Protein AF-A0A4R4TJE4-F1 (afdb_monomer)

Nearest PDB structures (foldseek):
  2p1a-assembly1_A  TM=7.106E-01  e=1.411E-02  Bacillus cereus ATCC 10987
  5cog-assembly1_A  TM=6.281E-01  e=6.629E-03  Saccharomyces cerevisiae
  8f5v-assembly1_B  TM=6.395E-01  e=1.725E-02  Mycobacterium tuberculosis
  8fx9-assembly1_A-2  TM=6.488E-01  e=2.581E-02  Mycobacterium tuberculosis
  5com-assembly2_B  TM=6.532E-01  e=3.491E-02  Clostridioides difficile 630

Solvent-accessible surface area (backbone atoms only — not comparable to full-atom values): 9198 Å² total; per-residue (Å²): 108,38,67,60,46,45,55,46,34,52,54,48,31,56,54,41,60,39,93,79,63,62,76,69,60,89,87,60,72,102,59,33,69,55,40,48,47,45,49,50,28,36,49,30,46,46,49,42,27,49,52,28,49,42,72,74,43,78,58,60,75,70,49,86,75,34,57,47,69,77,43,90,68,28,81,34,74,70,49,56,54,53,35,72,73,56,54,45,55,60,44,26,55,51,24,42,51,29,30,49,55,34,23,54,53,62,68,68,58,51,81,66,53,42,67,37,51,48,87,67,65,92,83,57,80,52,22,45,48,56,54,52,53,53,52,51,48,52,55,51,48,53,57,52,49,55,54,50,55,50,65,72,68,54,81,78,78,78,77,78,81,129

Radius of gyration: 17.89 Å; Cα contacts (8 Å, |Δi|>4): 159; chains: 1; bounding box: 43×41×60 Å

pLDDT: mean 75.02, std 18.38, range [34.16, 96.25]

InterPro domains:
  IPR024775 Hercynine oxygenase, DinB-like domain [PF12867] (24-141)
  IPR034660 DinB/YfiT-like putative metalloenzymes [G3DSA:1.20.120.450] (18-150)
  IPR034660 DinB/YfiT-like putative metalloenzymes [SSF109854] (17-146)

Mean predicted aligned error: 9.9 Å

Secondary structure (DSSP, 8-state):
-HHHHHHHHHHHHHHHT-TT--S--TTS-SS-HHHHHHHHHHHHHHHHHHHHHHTTPPP-PPPTTTGGGSSGGGGSHHHHHHHHTS-HHHHHHHHHHHHHHHHHHHHT--HHHHHPBPSS-TT---BHHHHHHHHHHHHHHHHHHHHHHHHHHS--------

Foldseek 3Di:
DLVLLLVLLVLLLVQLPDPPQDQDDPDDDPGGSLLLLLVLLLLLLLLQQQLCQLVVHDGPPRDPSNVLVPDPCSVDPVNRVVSSVDRSNVSSVSSNVSSNSSSVVVVPDDPVQQQGFGPDPPPGPHGNVVSVVVSSVVSSVSSVVVVVSVVVPPDDPPPPDD

Organism: NCBI:txid402648

Structure (mmCIF, N/CA/C/O backbone):
data_AF-A0A4R4TJE4-F1
#
_entry.id   AF-A0A4R4TJE4-F1
#
loop_
_atom_site.group_PDB
_atom_site.id
_atom_site.type_symbol
_atom_site.label_atom_id
_atom_site.label_alt_id
_atom_site.label_comp_id
_atom_site.label_asym_id
_atom_site.label_entity_id
_atom_site.label_seq_id
_atom_site.pdbx_PDB_ins_code
_atom_site.Cartn_x
_atom_site.Cartn_y
_atom_site.Cartn_z
_atom_site.occupancy
_atom_site.B_iso_or_equiv
_atom_site.auth_seq_id
_atom_site.auth_comp_id
_atom_site.auth_asym_id
_atom_site.auth_atom_i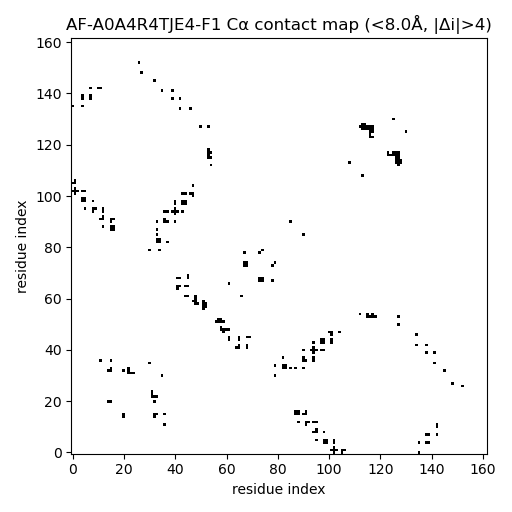d
_atom_site.pdbx_PDB_model_num
ATOM 1 N N . MET A 1 1 ? 5.278 -11.425 -3.776 1.00 83.56 1 MET A N 1
ATOM 2 C CA . MET A 1 1 ? 5.174 -10.046 -3.243 1.00 83.56 1 MET A CA 1
ATOM 3 C C . MET A 1 1 ? 3.745 -9.519 -3.287 1.00 83.56 1 MET A C 1
ATOM 5 O O . MET A 1 1 ? 3.223 -9.200 -2.230 1.00 83.56 1 MET A O 1
ATOM 9 N N . ALA A 1 2 ? 3.087 -9.507 -4.452 1.00 88.88 2 ALA A N 1
ATOM 10 C CA . ALA A 1 2 ? 1.709 -9.019 -4.600 1.00 88.88 2 ALA A CA 1
ATOM 11 C C . ALA A 1 2 ? 0.698 -9.644 -3.610 1.00 88.88 2 ALA A C 1
ATOM 13 O O . ALA A 1 2 ? -0.040 -8.920 -2.951 1.00 88.88 2 ALA A O 1
ATOM 14 N N . ALA A 1 3 ? 0.701 -10.974 -3.444 1.00 89.69 3 ALA A N 1
ATOM 15 C CA . ALA A 1 3 ? -0.196 -11.655 -2.500 1.00 89.69 3 ALA A CA 1
ATOM 16 C C . ALA A 1 3 ? 0.015 -11.206 -1.041 1.00 89.69 3 ALA A C 1
ATOM 18 O O . ALA A 1 3 ? -0.945 -10.841 -0.370 1.00 89.69 3 ALA A O 1
ATOM 19 N N . LEU A 1 4 ? 1.274 -11.137 -0.586 1.00 89.06 4 LEU A N 1
ATOM 20 C CA . LEU A 1 4 ? 1.615 -10.685 0.767 1.00 89.06 4 LEU A CA 1
ATOM 21 C C . LEU A 1 4 ? 1.143 -9.246 1.019 1.00 89.06 4 LEU A C 1
ATOM 23 O O . LEU A 1 4 ? 0.595 -8.954 2.078 1.00 89.06 4 LEU A O 1
ATOM 27 N N . LEU A 1 5 ? 1.310 -8.355 0.038 1.00 90.44 5 LEU A N 1
ATOM 28 C CA . LEU A 1 5 ? 0.842 -6.975 0.145 1.00 90.44 5 LEU A CA 1
ATOM 29 C C . LEU A 1 5 ? -0.682 -6.908 0.331 1.00 90.44 5 LEU A C 1
ATOM 31 O O . L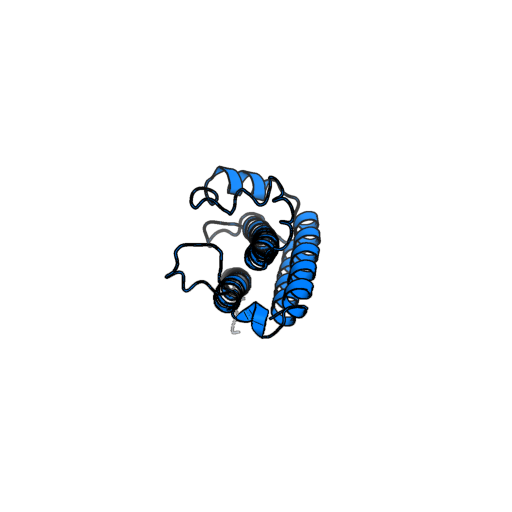EU A 1 5 ? -1.157 -6.208 1.227 1.00 90.44 5 LEU A O 1
ATOM 35 N N . ARG A 1 6 ? -1.445 -7.680 -0.455 1.00 93.75 6 ARG A N 1
ATOM 36 C CA . ARG A 1 6 ? -2.910 -7.757 -0.323 1.00 93.75 6 ARG A CA 1
ATOM 37 C C . ARG A 1 6 ? -3.339 -8.340 1.025 1.00 93.75 6 ARG A C 1
ATOM 39 O O . ARG A 1 6 ? -4.265 -7.826 1.649 1.00 93.75 6 ARG A O 1
ATOM 46 N N . GLU A 1 7 ? -2.642 -9.359 1.523 1.00 92.50 7 GLU A N 1
ATOM 47 C CA . GLU A 1 7 ? -2.891 -9.932 2.853 1.00 92.50 7 GLU A CA 1
ATOM 48 C C . GLU A 1 7 ?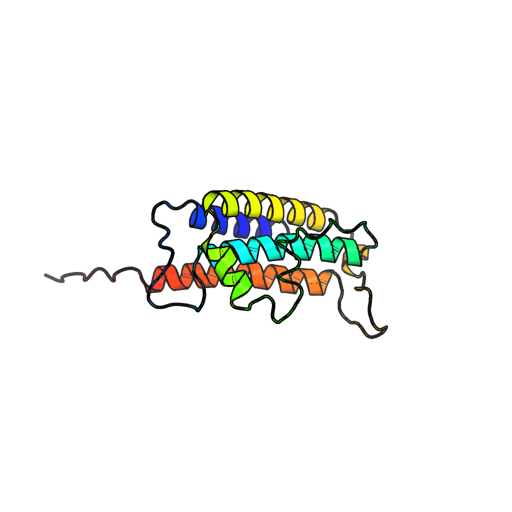 -2.634 -8.925 3.985 1.00 92.50 7 GLU A C 1
ATOM 50 O O . GLU A 1 7 ? -3.431 -8.817 4.927 1.00 92.50 7 GLU A O 1
ATOM 55 N N . CYS A 1 8 ? -1.543 -8.158 3.894 1.00 89.31 8 CYS A N 1
ATOM 56 C CA . CYS A 1 8 ? -1.253 -7.076 4.830 1.00 89.31 8 CYS A CA 1
ATOM 57 C C . CYS A 1 8 ? -2.333 -5.991 4.770 1.00 89.31 8 CYS A C 1
ATOM 59 O O . CYS A 1 8 ? -2.844 -5.584 5.817 1.00 89.31 8 CYS A O 1
ATOM 61 N N . ALA A 1 9 ? -2.730 -5.570 3.567 1.00 91.75 9 ALA A N 1
ATOM 62 C CA . ALA A 1 9 ? -3.773 -4.572 3.368 1.00 91.75 9 ALA A CA 1
ATOM 63 C C . ALA A 1 9 ? -5.109 -5.018 3.972 1.00 91.75 9 ALA A C 1
ATOM 65 O O . ALA A 1 9 ? -5.719 -4.279 4.739 1.00 91.75 9 ALA A O 1
ATOM 66 N N . GLU A 1 10 ? -5.524 -6.260 3.729 1.00 93.69 10 GLU A N 1
ATOM 67 C CA . GLU A 1 10 ? -6.704 -6.859 4.355 1.00 93.69 10 GLU A CA 1
ATOM 68 C C . GLU A 1 10 ? -6.620 -6.828 5.891 1.00 93.69 10 GLU A C 1
ATOM 70 O O . GLU A 1 10 ? -7.592 -6.529 6.589 1.00 93.69 10 GLU A O 1
ATOM 75 N N . GLY A 1 11 ? -5.439 -7.124 6.438 1.00 90.94 11 GLY A N 1
ATOM 76 C CA . GLY A 1 11 ? -5.172 -7.018 7.866 1.00 90.94 11 GLY A CA 1
ATOM 77 C C . GLY A 1 11 ? -5.423 -5.619 8.426 1.00 90.94 11 GLY A C 1
ATOM 78 O O . GLY A 1 11 ? -6.069 -5.504 9.468 1.00 90.94 11 GLY A O 1
ATOM 79 N N . TRP A 1 12 ? -4.960 -4.588 7.720 1.00 90.50 12 TRP A N 1
ATOM 80 C CA . TRP A 1 12 ? -5.189 -3.190 8.075 1.00 90.50 12 TRP A CA 1
ATOM 81 C C . TRP A 1 12 ? -6.647 -2.772 7.927 1.00 90.50 12 TRP A C 1
ATOM 83 O O . TRP A 1 12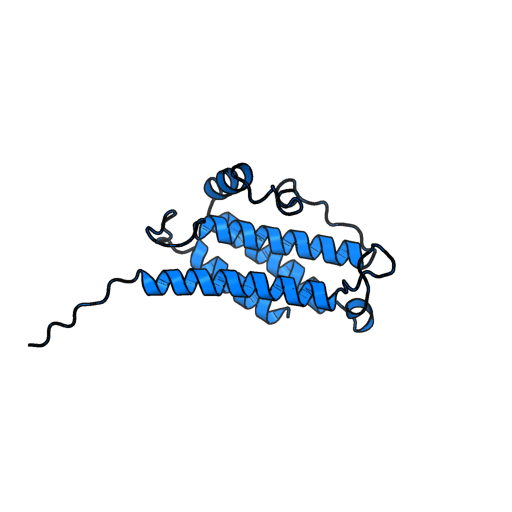 ? -7.180 -2.138 8.833 1.00 90.50 12 TRP A O 1
ATOM 93 N N . ARG A 1 13 ? -7.327 -3.166 6.842 1.00 92.94 13 ARG A N 1
ATOM 94 C CA . ARG A 1 13 ? -8.742 -2.817 6.645 1.00 92.94 13 ARG A CA 1
ATOM 95 C C . ARG A 1 13 ? -9.619 -3.367 7.761 1.00 92.94 13 ARG A C 1
ATOM 97 O O . ARG A 1 13 ? -10.467 -2.647 8.276 1.00 92.94 13 ARG A O 1
ATOM 104 N N . ARG A 1 14 ? -9.393 -4.619 8.172 1.00 91.44 14 ARG A N 1
ATOM 105 C CA . ARG A 1 14 ? -10.120 -5.216 9.303 1.00 91.44 14 ARG A CA 1
ATOM 106 C C . ARG A 1 14 ? -9.890 -4.457 10.604 1.00 91.44 14 ARG A C 1
ATOM 108 O O . ARG A 1 14 ? -10.850 -4.227 11.325 1.00 91.44 14 ARG A O 1
ATOM 115 N N . LEU A 1 15 ? -8.646 -4.061 10.878 1.00 89.06 15 LEU A N 1
ATOM 116 C CA . LEU A 1 15 ? -8.305 -3.291 12.072 1.00 89.06 15 LEU A CA 1
ATOM 117 C C . LEU A 1 15 ? -8.975 -1.909 12.059 1.00 89.06 15 LEU A C 1
ATOM 119 O O . LEU A 1 15 ? -9.603 -1.527 13.035 1.00 89.06 15 LEU A O 1
ATOM 123 N N . LEU A 1 16 ? -8.880 -1.177 10.949 1.00 89.94 16 LEU A N 1
ATOM 124 C CA . LEU A 1 16 ? -9.416 0.183 10.830 1.00 89.94 16 LEU A CA 1
ATOM 125 C C . LEU A 1 16 ? -10.952 0.236 10.799 1.00 89.94 16 LEU A C 1
ATOM 127 O O . LEU A 1 16 ? -11.544 1.226 11.218 1.00 89.94 16 LEU A O 1
ATOM 131 N N . CYS A 1 17 ? -11.606 -0.823 10.320 1.00 91.38 17 CYS A N 1
ATOM 132 C CA . CYS A 1 17 ? -13.064 -0.934 10.327 1.00 91.38 17 CYS A CA 1
ATOM 133 C C . CYS A 1 17 ? -13.638 -1.450 11.659 1.00 91.38 17 CYS A C 1
ATOM 135 O O . CYS A 1 17 ? -14.866 -1.506 11.795 1.00 91.38 17 CYS A O 1
ATOM 137 N N . ASP A 1 18 ? -12.793 -1.836 12.621 1.00 87.75 18 ASP A N 1
ATOM 138 C CA . ASP A 1 18 ? -13.243 -2.274 13.940 1.00 87.75 18 ASP A CA 1
ATOM 139 C C . ASP A 1 18 ? -13.912 -1.110 14.689 1.00 87.75 18 ASP A C 1
ATOM 141 O O . ASP A 1 18 ? -13.344 -0.032 14.859 1.00 87.75 18 ASP A O 1
ATOM 145 N N . ARG A 1 19 ? -15.143 -1.332 15.167 1.00 73.69 19 ARG A N 1
ATOM 146 C CA . ARG A 1 19 ? -15.891 -0.345 15.961 1.00 73.69 19 ARG A CA 1
ATOM 147 C C . ARG A 1 19 ? -15.244 -0.072 17.321 1.00 73.69 19 ARG A C 1
ATOM 149 O O . ARG A 1 19 ? -15.564 0.942 17.930 1.00 73.69 19 ARG A O 1
ATOM 156 N N . GLY A 1 20 ? -14.380 -0.971 17.794 1.00 73.69 20 GLY A N 1
ATOM 157 C CA . GLY A 1 20 ? -13.614 -0.832 19.031 1.00 73.69 20 GLY A CA 1
ATOM 158 C C . GLY A 1 20 ? -12.244 -0.172 18.861 1.00 73.69 20 GLY A C 1
ATOM 159 O O . GLY A 1 20 ? -11.463 -0.188 19.812 1.00 73.69 20 GLY A O 1
ATOM 160 N N . LEU A 1 21 ? -11.919 0.369 17.680 1.00 74.50 21 LEU A N 1
ATOM 161 C CA . LEU A 1 21 ? -10.646 1.046 17.441 1.00 74.50 21 LEU A CA 1
ATOM 162 C C . LEU A 1 21 ? -10.535 2.311 18.3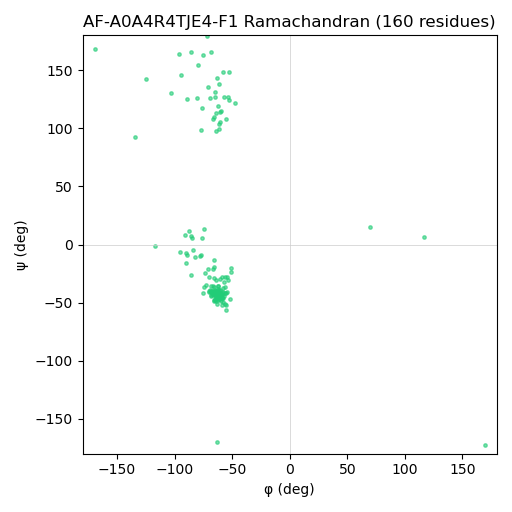10 1.00 74.50 21 LEU A C 1
ATOM 164 O O . LEU A 1 21 ? -11.049 3.370 17.961 1.00 74.50 21 LEU A O 1
ATOM 168 N N . ASP A 1 22 ? -9.845 2.204 19.444 1.00 65.38 22 ASP A N 1
ATOM 169 C CA . ASP A 1 22 ? -9.513 3.359 20.276 1.00 65.38 22 ASP A CA 1
ATOM 170 C C . ASP A 1 22 ? -8.289 4.092 19.698 1.00 65.38 22 ASP A C 1
ATOM 172 O O . ASP A 1 22 ? -7.226 3.501 19.471 1.00 65.38 22 ASP A O 1
ATOM 176 N N . GLY A 1 23 ? -8.443 5.398 19.459 1.00 58.31 23 GLY A N 1
ATOM 177 C CA . GLY A 1 23 ? -7.413 6.275 18.903 1.00 58.31 23 GLY A CA 1
ATOM 178 C C . GLY A 1 23 ? -6.199 6.468 19.816 1.00 58.31 23 GLY A C 1
ATOM 179 O O . GLY A 1 23 ? -5.162 6.938 19.351 1.00 58.31 23 GLY A O 1
ATOM 180 N N . ARG A 1 24 ? -6.271 6.087 21.099 1.00 55.44 24 ARG A N 1
ATOM 181 C CA . ARG A 1 24 ? -5.107 6.056 21.998 1.00 55.44 24 A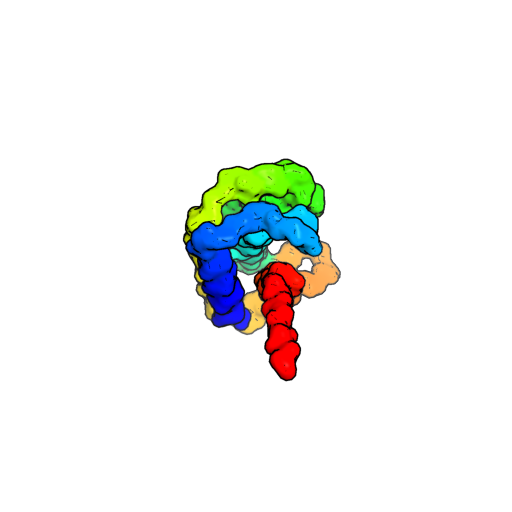RG A CA 1
ATOM 182 C C . ARG A 1 24 ? -5.064 4.765 22.796 1.00 55.44 24 ARG A C 1
ATOM 184 O O . ARG A 1 24 ? -5.552 4.685 23.918 1.00 55.44 24 ARG A O 1
ATOM 191 N N . ARG A 1 25 ? -4.351 3.772 22.271 1.00 53.41 25 ARG A N 1
ATOM 192 C CA . ARG A 1 25 ? -3.881 2.667 23.108 1.00 53.41 25 ARG A CA 1
ATOM 193 C C . ARG A 1 25 ? -2.859 3.185 24.110 1.00 53.41 25 ARG A C 1
ATOM 195 O O . ARG A 1 25 ? -1.736 3.531 23.761 1.00 53.41 25 ARG A O 1
ATOM 202 N N . VAL A 1 26 ? -3.269 3.251 25.372 1.00 42.47 26 VAL A N 1
ATOM 203 C CA . VAL A 1 26 ? -2.383 3.575 26.489 1.00 42.47 26 VAL A CA 1
ATOM 204 C C . VAL A 1 26 ? -1.339 2.461 26.609 1.00 42.47 26 VAL A C 1
ATOM 206 O O . VAL A 1 26 ? -1.677 1.324 26.931 1.00 42.47 26 VAL A O 1
ATOM 209 N N . GLY A 1 27 ? -0.071 2.795 26.344 1.00 46.62 27 GLY A N 1
ATOM 210 C CA . GLY A 1 27 ? 1.082 1.949 26.673 1.00 46.62 27 GLY A CA 1
ATOM 211 C C . GLY A 1 27 ? 1.934 1.404 25.517 1.00 46.62 27 GLY A C 1
ATOM 212 O O . GLY A 1 27 ? 2.812 0.592 25.797 1.00 46.62 27 GLY A O 1
ATOM 213 N N . THR A 1 28 ? 1.734 1.779 24.244 1.00 45.78 28 THR A N 1
ATOM 214 C CA . THR A 1 28 ? 2.660 1.436 23.121 1.00 45.78 28 THR A CA 1
ATOM 215 C C . THR A 1 28 ? 2.311 2.216 21.833 1.00 45.78 28 THR A C 1
ATOM 217 O O . THR A 1 28 ? 1.152 2.606 21.710 1.00 45.78 28 THR A O 1
ATOM 220 N N . PRO A 1 29 ? 3.174 2.220 20.786 1.00 52.75 29 PRO A N 1
ATOM 221 C CA . PRO A 1 29 ? 4.314 3.115 20.467 1.00 52.75 29 PRO A CA 1
ATOM 222 C C . PRO A 1 29 ? 3.892 4.591 20.218 1.00 52.75 29 PRO A C 1
ATOM 224 O O . PRO A 1 29 ? 2.759 4.956 20.498 1.00 52.75 29 PRO A O 1
ATOM 227 N N . LEU A 1 30 ? 4.785 5.468 19.718 1.00 70.50 30 LEU A N 1
ATOM 228 C CA . LEU A 1 30 ? 4.510 6.906 19.491 1.00 70.50 30 LEU A CA 1
ATOM 229 C C . LEU A 1 30 ? 3.220 7.208 18.682 1.00 70.50 30 LEU A C 1
ATOM 231 O O . LEU A 1 30 ? 2.711 8.324 18.797 1.00 70.50 30 LEU A O 1
ATOM 235 N N . TRP A 1 31 ? 2.710 6.272 17.863 1.00 78.19 31 TRP A N 1
ATOM 236 C CA . TRP A 1 31 ? 1.586 6.472 16.930 1.00 78.19 31 TRP A CA 1
ATOM 237 C C . TRP A 1 31 ? 0.443 5.462 17.149 1.00 78.19 31 TRP A C 1
ATOM 239 O O . TRP A 1 31 ? 0.666 4.274 17.382 1.00 78.19 31 TRP A O 1
ATOM 249 N N . SER A 1 32 ? -0.796 5.925 16.997 1.00 81.75 32 SER A N 1
ATOM 250 C CA . SER A 1 32 ? -2.033 5.139 17.045 1.00 81.75 32 SER A CA 1
ATOM 251 C C . SER A 1 32 ? -2.189 4.174 15.855 1.00 81.75 32 SER A C 1
ATOM 253 O O . SER A 1 32 ? -1.502 4.314 14.836 1.00 81.75 32 SER A O 1
ATOM 255 N N . PRO A 1 33 ? -3.123 3.202 15.932 1.00 85.81 33 PRO A N 1
ATOM 256 C CA . PRO A 1 33 ? -3.479 2.356 14.791 1.00 85.81 33 PRO A CA 1
ATOM 257 C C . PRO A 1 33 ? -3.938 3.134 13.550 1.00 85.81 33 PRO A C 1
ATOM 259 O O . PRO A 1 33 ? -3.603 2.739 12.436 1.00 85.81 33 PRO A O 1
ATOM 262 N N . LEU A 1 34 ? -4.672 4.239 13.732 1.00 87.00 34 LEU A N 1
ATOM 263 C CA . LEU A 1 34 ? -5.093 5.111 12.632 1.00 87.00 34 LEU A CA 1
ATOM 264 C C . LEU A 1 34 ? -3.881 5.772 11.971 1.00 87.00 34 LEU A C 1
ATOM 266 O O . LEU A 1 34 ? -3.737 5.705 10.755 1.00 87.00 34 LEU A O 1
ATOM 270 N N . GLU A 1 35 ? -2.979 6.341 12.773 1.00 86.38 35 GLU A N 1
ATOM 271 C CA . GLU A 1 35 ? -1.751 6.968 12.272 1.00 86.38 35 GLU A CA 1
ATOM 272 C C . GLU A 1 35 ? -0.877 5.976 11.493 1.00 86.38 35 GLU A C 1
ATOM 274 O O . GLU A 1 35 ? -0.380 6.311 10.419 1.00 86.38 35 GLU A O 1
ATOM 279 N N . HIS A 1 36 ? -0.756 4.731 11.963 1.00 86.38 36 HIS A N 1
ATOM 280 C CA . HIS A 1 36 ? -0.070 3.691 11.195 1.00 86.38 36 HIS A CA 1
ATOM 281 C C . HIS A 1 36 ? -0.815 3.308 9.912 1.00 86.38 36 HIS A C 1
ATOM 283 O O . HIS A 1 36 ? -0.178 3.105 8.881 1.00 86.38 36 HIS A O 1
ATOM 289 N N . GLY A 1 37 ? -2.146 3.214 9.946 1.00 89.06 37 GLY A N 1
ATOM 290 C CA . GLY A 1 37 ? -2.952 2.940 8.757 1.00 89.06 37 GLY A CA 1
ATOM 291 C C . GLY A 1 37 ? -2.745 3.997 7.670 1.00 89.06 37 GLY A C 1
ATOM 292 O O . GLY A 1 37 ? -2.492 3.658 6.514 1.00 89.06 37 GLY A O 1
ATOM 293 N N . CYS A 1 38 ? -2.764 5.276 8.049 1.00 89.81 38 CYS A N 1
ATOM 294 C CA . CYS A 1 38 ? -2.461 6.381 7.142 1.00 89.81 38 CYS A CA 1
ATOM 295 C C . CYS A 1 38 ? -1.041 6.276 6.575 1.00 89.81 38 CYS A C 1
ATOM 297 O O . CYS A 1 38 ? -0.852 6.406 5.367 1.00 89.81 38 CYS A O 1
ATOM 299 N N . HIS A 1 39 ? -0.057 5.975 7.424 1.00 87.12 39 HIS A N 1
ATOM 300 C CA . HIS A 1 39 ? 1.326 5.813 6.989 1.00 87.12 39 HIS A CA 1
ATOM 301 C C . HIS A 1 39 ? 1.493 4.663 5.983 1.00 87.12 39 HIS A C 1
ATOM 303 O O . HIS A 1 39 ? 2.124 4.839 4.945 1.00 87.12 39 HIS A O 1
ATOM 309 N N . VAL A 1 40 ? 0.878 3.502 6.231 1.00 88.69 40 VAL A N 1
ATOM 310 C CA . VAL A 1 40 ? 0.943 2.351 5.315 1.00 88.69 40 VAL A CA 1
ATOM 311 C C . VAL A 1 40 ? 0.258 2.649 3.979 1.00 88.69 40 VAL A C 1
ATOM 313 O O . VAL A 1 40 ? 0.787 2.271 2.931 1.00 88.69 40 VAL A O 1
ATOM 316 N N . ARG A 1 41 ? -0.885 3.352 3.986 1.00 92.06 41 ARG A N 1
ATOM 317 C CA . ARG A 1 41 ? -1.521 3.848 2.753 1.00 92.06 41 ARG A CA 1
ATOM 318 C C . ARG A 1 41 ? -0.544 4.717 1.961 1.00 92.06 41 ARG A C 1
ATOM 320 O O . ARG A 1 41 ? -0.355 4.483 0.768 1.00 92.06 41 ARG A O 1
ATOM 327 N N . ASP A 1 42 ? 0.072 5.696 2.616 1.00 88.25 42 ASP A N 1
ATOM 328 C CA . ASP A 1 42 ? 0.955 6.659 1.955 1.00 88.25 42 ASP A CA 1
ATOM 329 C C . ASP A 1 42 ? 2.232 5.979 1.428 1.00 88.25 42 ASP A C 1
ATOM 331 O O . ASP A 1 42 ? 2.663 6.278 0.316 1.00 88.25 42 ASP A O 1
ATOM 335 N N . MET A 1 43 ? 2.765 4.982 2.145 1.00 87.00 43 MET A N 1
ATOM 336 C CA . MET A 1 43 ? 3.865 4.125 1.679 1.00 87.00 43 MET A CA 1
ATOM 337 C C . MET A 1 43 ? 3.508 3.353 0.403 1.00 87.00 43 MET A C 1
ATOM 339 O O . MET A 1 43 ? 4.320 3.296 -0.518 1.00 87.00 43 MET A O 1
ATOM 343 N N . CYS A 1 44 ? 2.291 2.801 0.300 1.00 89.88 44 CYS A N 1
ATOM 344 C CA . CYS A 1 44 ? 1.848 2.121 -0.924 1.00 89.88 44 CYS A CA 1
ATOM 345 C C . CYS A 1 44 ? 1.819 3.082 -2.125 1.00 89.88 44 CYS A C 1
ATOM 347 O O . CYS A 1 44 ? 2.281 2.732 -3.211 1.00 89.88 44 CYS A O 1
ATOM 349 N N . LEU A 1 45 ? 1.303 4.300 -1.922 1.00 89.38 45 LEU A N 1
ATOM 350 C CA . LEU A 1 45 ? 1.220 5.329 -2.964 1.00 89.38 45 LEU A CA 1
ATOM 351 C C . LEU A 1 45 ? 2.607 5.802 -3.415 1.00 89.38 45 LEU A C 1
ATOM 353 O O . LEU A 1 45 ? 2.888 5.858 -4.614 1.00 89.38 45 LEU A O 1
ATOM 357 N N . LEU A 1 46 ? 3.481 6.111 -2.455 1.00 84.56 46 LEU A N 1
ATOM 358 C CA . LEU A 1 46 ? 4.848 6.557 -2.714 1.00 84.56 46 LEU A CA 1
ATOM 359 C C . LEU A 1 46 ? 5.667 5.498 -3.436 1.00 84.56 46 LEU A C 1
ATOM 361 O O . LEU A 1 46 ? 6.395 5.815 -4.372 1.00 84.56 46 LEU A O 1
ATOM 365 N N . PHE A 1 47 ? 5.524 4.240 -3.033 1.00 85.81 47 PHE A N 1
ATOM 366 C CA . PHE A 1 47 ? 6.245 3.147 -3.657 1.00 85.81 47 PHE A CA 1
ATOM 367 C C . PHE A 1 47 ? 5.785 2.885 -5.089 1.00 85.81 47 PHE A C 1
ATOM 369 O O . PHE A 1 47 ? 6.626 2.698 -5.962 1.00 85.81 47 PHE A O 1
ATOM 376 N N . HIS A 1 48 ? 4.476 2.940 -5.353 1.00 88.94 48 HIS A N 1
ATOM 377 C CA . HIS A 1 48 ? 3.953 2.830 -6.715 1.00 88.94 48 HIS A CA 1
ATOM 378 C C . HIS A 1 48 ? 4.528 3.943 -7.605 1.00 88.94 48 HIS A C 1
ATOM 380 O O . HIS A 1 48 ? 5.143 3.659 -8.630 1.00 88.94 48 HIS A O 1
ATOM 386 N N . SER A 1 49 ? 4.428 5.202 -7.162 1.00 84.81 49 SER A N 1
ATOM 387 C CA . SER A 1 49 ? 4.976 6.348 -7.902 1.00 84.81 49 SER A CA 1
ATOM 388 C C . SER A 1 49 ? 6.501 6.257 -8.081 1.00 84.81 49 SER A C 1
ATOM 390 O O . SER A 1 49 ? 7.026 6.564 -9.152 1.00 84.81 49 SER A O 1
ATOM 392 N N . GLY A 1 50 ? 7.224 5.792 -7.058 1.00 83.25 50 GLY A N 1
ATOM 393 C CA . GLY A 1 50 ? 8.670 5.579 -7.106 1.00 83.25 50 GLY A CA 1
ATOM 394 C C . GLY A 1 50 ? 9.076 4.496 -8.103 1.00 83.25 50 GLY A C 1
ATOM 395 O O . GLY A 1 50 ? 10.019 4.690 -8.862 1.00 83.25 50 GLY A O 1
ATOM 396 N N . LEU A 1 51 ? 8.335 3.392 -8.154 1.00 87.69 51 LEU A N 1
ATOM 397 C CA . LEU A 1 51 ? 8.576 2.295 -9.084 1.00 87.69 51 LEU A CA 1
ATOM 398 C C . LEU A 1 51 ? 8.328 2.716 -10.537 1.00 87.69 51 LEU A C 1
ATOM 400 O O . LEU A 1 51 ? 9.146 2.412 -11.403 1.00 87.69 51 LEU A O 1
ATOM 404 N N . ASP A 1 52 ? 7.271 3.486 -10.800 1.00 87.00 52 ASP A N 1
ATOM 405 C CA . ASP A 1 52 ? 7.052 4.055 -12.133 1.00 87.00 52 ASP A CA 1
ATOM 406 C C . ASP A 1 52 ? 8.156 5.036 -12.520 1.00 87.00 5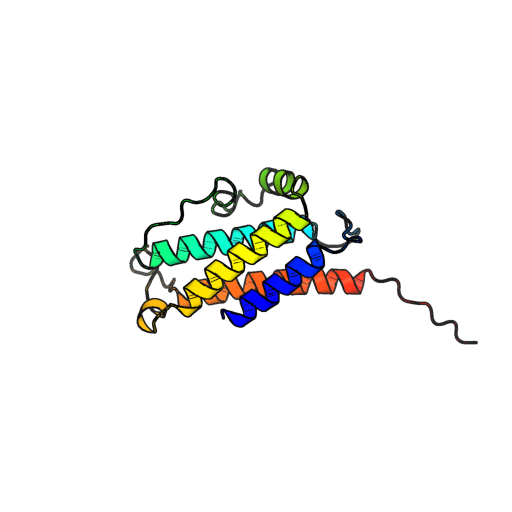2 ASP A C 1
ATOM 408 O O . ASP A 1 52 ? 8.663 4.970 -13.638 1.00 87.00 52 ASP A O 1
ATOM 412 N N . ALA A 1 53 ? 8.601 5.883 -11.588 1.00 82.69 53 ALA A N 1
ATOM 413 C CA . ALA A 1 53 ? 9.721 6.787 -11.831 1.00 82.69 53 ALA A CA 1
ATOM 414 C C . ALA A 1 53 ? 11.030 6.034 -12.128 1.00 82.69 53 ALA A C 1
ATOM 416 O O . ALA A 1 53 ? 11.798 6.465 -12.987 1.00 82.69 53 ALA A O 1
ATOM 417 N N . MET A 1 54 ? 11.286 4.914 -11.442 1.00 82.12 54 MET A N 1
ATOM 418 C CA . MET A 1 54 ? 12.461 4.078 -11.698 1.00 82.12 54 MET A CA 1
ATOM 419 C C . MET A 1 54 ? 12.418 3.456 -13.091 1.00 82.12 54 MET A C 1
ATOM 421 O O . MET A 1 54 ? 13.444 3.421 -13.748 1.00 82.12 54 MET A O 1
ATOM 425 N N . LEU A 1 55 ? 11.249 3.020 -13.563 1.00 87.19 55 LEU A N 1
ATOM 426 C CA . LEU A 1 55 ? 11.089 2.342 -14.855 1.00 87.19 55 LEU A CA 1
ATOM 427 C C . LEU A 1 55 ? 10.865 3.304 -16.038 1.00 87.19 55 LEU A C 1
ATOM 429 O O . LEU A 1 55 ? 10.487 2.870 -17.124 1.00 87.19 55 LEU A O 1
ATOM 433 N N . GLY A 1 56 ? 11.069 4.611 -15.842 1.00 77.00 56 GLY A N 1
ATOM 434 C CA . GLY A 1 56 ? 10.851 5.627 -16.880 1.00 77.00 56 GLY A CA 1
ATOM 435 C C . GLY A 1 56 ? 9.377 5.848 -17.246 1.00 77.00 56 GLY A C 1
ATOM 436 O O . GLY A 1 56 ? 9.081 6.453 -18.276 1.00 77.00 56 GLY A O 1
ATOM 437 N N . GLY A 1 57 ? 8.451 5.359 -16.420 1.00 67.75 57 GLY A N 1
ATOM 438 C CA . GLY A 1 57 ? 7.020 5.598 -16.543 1.00 67.75 57 GLY A CA 1
ATOM 439 C C . GLY A 1 57 ? 6.626 7.005 -16.096 1.00 67.75 57 GLY A C 1
ATOM 440 O O . GLY A 1 57 ? 7.363 7.705 -15.397 1.00 67.75 57 GLY A O 1
ATOM 441 N N . ASN A 1 58 ? 5.427 7.433 -16.495 1.00 57.19 58 ASN A N 1
ATOM 442 C CA . ASN A 1 58 ? 4.896 8.709 -16.037 1.00 57.19 58 ASN A CA 1
ATOM 443 C C . ASN A 1 58 ? 4.575 8.607 -14.542 1.00 57.19 58 ASN A C 1
ATOM 445 O O . ASN A 1 58 ? 3.832 7.716 -14.132 1.00 57.19 58 ASN A O 1
ATOM 449 N N . ARG A 1 59 ? 5.111 9.520 -13.727 1.00 57.12 59 ARG A N 1
ATOM 450 C CA . ARG A 1 59 ? 4.787 9.566 -12.298 1.00 57.12 59 ARG A CA 1
ATOM 451 C C . ARG A 1 59 ? 3.279 9.706 -12.132 1.00 57.12 59 ARG A C 1
ATOM 453 O O . ARG A 1 59 ? 2.689 10.659 -12.644 1.00 57.12 59 ARG A O 1
ATOM 460 N N . ILE A 1 60 ? 2.668 8.826 -11.341 1.00 55.50 60 ILE A N 1
ATOM 461 C CA . ILE A 1 60 ? 1.403 9.177 -10.698 1.00 55.50 60 ILE A CA 1
ATOM 462 C C . ILE A 1 60 ? 1.731 10.398 -9.845 1.00 55.50 60 ILE A C 1
ATOM 464 O O . ILE A 1 60 ? 2.588 10.301 -8.956 1.00 55.50 60 ILE A O 1
ATOM 468 N N . ALA A 1 61 ? 1.133 11.546 -10.186 1.00 48.66 61 ALA A N 1
ATOM 469 C CA . ALA A 1 61 ? 1.349 12.789 -9.462 1.00 48.66 61 ALA A CA 1
ATOM 470 C C . ALA A 1 61 ? 1.201 12.485 -7.966 1.00 48.66 61 ALA A C 1
ATOM 472 O O . ALA A 1 61 ? 0.160 11.938 -7.575 1.00 48.66 61 ALA A O 1
ATOM 473 N N . PRO A 1 62 ? 2.231 12.757 -7.142 1.00 47.69 62 PRO A N 1
ATOM 474 C CA . PRO A 1 62 ? 2.083 12.631 -5.711 1.00 47.69 62 PRO A CA 1
ATOM 475 C C . PRO A 1 62 ? 0.851 13.440 -5.326 1.00 47.69 62 PRO A C 1
ATOM 477 O O . PRO A 1 62 ? 0.734 14.619 -5.649 1.00 47.69 62 PRO A O 1
ATOM 480 N N . SER A 1 63 ? -0.111 12.807 -4.668 1.00 50.50 63 SER A N 1
ATOM 481 C CA . SER A 1 63 ? -1.104 13.600 -3.959 1.00 50.50 63 SER A CA 1
ATOM 482 C C . SER A 1 63 ? -0.355 14.474 -2.943 1.00 50.50 63 SER A C 1
ATOM 484 O O . SER A 1 63 ? 0.643 14.021 -2.374 1.00 50.50 63 SER A O 1
ATOM 486 N N . GLU A 1 64 ? -0.853 15.674 -2.633 1.00 49.44 64 GLU A N 1
ATOM 487 C CA . GLU A 1 64 ? -0.304 16.517 -1.547 1.00 49.44 64 GLU A CA 1
ATOM 488 C C . GLU A 1 64 ? -0.171 15.732 -0.218 1.00 49.44 64 GLU A C 1
ATOM 490 O O . GLU A 1 64 ? 0.584 16.089 0.682 1.00 49.44 64 GLU A O 1
ATOM 495 N N . ARG A 1 65 ? -0.913 14.619 -0.100 1.00 50.91 65 ARG A N 1
ATOM 496 C CA . ARG A 1 65 ? -0.882 13.646 0.994 1.00 50.91 65 ARG A CA 1
ATOM 497 C C . ARG A 1 65 ? 0.390 12.798 1.036 1.00 50.91 65 ARG A C 1
ATOM 499 O O . ARG A 1 65 ? 0.879 12.562 2.131 1.00 50.91 65 ARG A O 1
ATOM 506 N N . SER A 1 66 ? 0.892 12.363 -0.116 1.00 51.59 66 SER A N 1
ATOM 507 C CA . SER A 1 66 ? 2.061 11.487 -0.260 1.00 51.59 66 SER A CA 1
ATOM 508 C C . SER A 1 66 ? 3.390 12.245 -0.287 1.00 51.59 66 SER A C 1
ATOM 510 O O . SER A 1 66 ? 4.393 11.687 0.134 1.00 51.59 66 SER A O 1
ATOM 512 N N . GLU A 1 67 ? 3.426 13.518 -0.703 1.00 47.88 67 GLU A N 1
ATOM 513 C CA . GLU A 1 67 ? 4.673 14.315 -0.662 1.00 47.88 67 GLU A CA 1
ATOM 514 C C . GLU A 1 67 ? 5.250 14.433 0.754 1.00 47.88 67 GLU A C 1
ATOM 516 O O . GLU A 1 67 ? 6.462 14.467 0.948 1.00 47.88 67 GLU A O 1
ATOM 521 N N . ALA A 1 68 ? 4.379 14.370 1.760 1.00 44.91 68 ALA A N 1
ATOM 522 C CA . ALA A 1 68 ? 4.74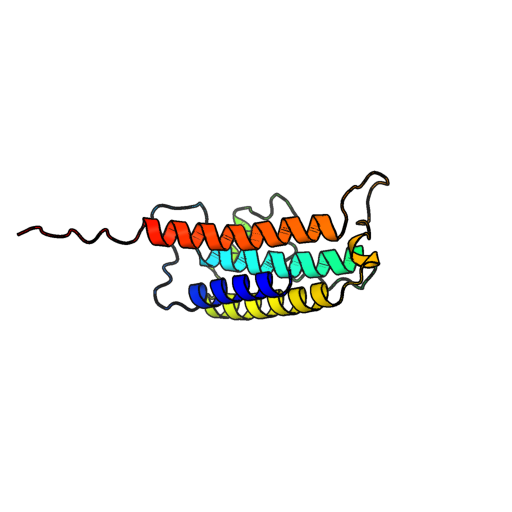6 14.360 3.165 1.00 44.91 68 ALA A CA 1
ATOM 523 C C . ALA A 1 68 ? 5.330 13.017 3.669 1.00 44.91 68 ALA A C 1
ATOM 525 O O . ALA A 1 68 ? 5.412 12.812 4.872 1.00 44.91 68 ALA A O 1
ATOM 526 N N . GLY A 1 69 ? 5.708 12.081 2.796 1.00 40.25 69 GLY A N 1
ATOM 527 C CA . GLY A 1 69 ? 6.522 10.914 3.165 1.00 40.25 69 GLY A CA 1
ATOM 528 C C . GLY A 1 69 ? 7.891 10.872 2.479 1.00 40.25 69 GLY A C 1
ATOM 529 O O . GLY A 1 69 ? 8.654 9.946 2.727 1.00 40.25 69 GLY A O 1
ATOM 530 N N . ALA A 1 70 ? 8.208 11.847 1.615 1.00 42.28 70 ALA A N 1
ATOM 531 C CA . ALA A 1 70 ? 9.474 11.901 0.878 1.00 42.28 70 ALA A CA 1
ATOM 532 C C . ALA A 1 70 ? 10.590 12.674 1.612 1.00 42.28 70 ALA A C 1
ATOM 534 O O . ALA A 1 70 ? 11.760 12.542 1.260 1.00 42.28 70 ALA A O 1
ATOM 535 N N . ASP A 1 71 ? 10.239 13.467 2.625 1.00 44.25 71 ASP A N 1
ATOM 536 C CA . ASP A 1 71 ? 11.176 14.220 3.460 1.00 44.25 71 ASP A CA 1
ATOM 537 C C . ASP A 1 71 ? 11.348 13.503 4.823 1.00 44.25 71 ASP A C 1
ATOM 539 O O . ASP A 1 71 ? 10.348 13.153 5.451 1.00 44.25 71 ASP A O 1
ATOM 543 N N . PRO A 1 72 ? 12.582 13.247 5.304 1.00 41.22 72 PRO A N 1
ATOM 544 C CA . PRO A 1 72 ? 12.832 12.687 6.634 1.00 41.22 72 PRO A CA 1
ATOM 545 C C . PRO A 1 72 ? 12.190 13.478 7.791 1.00 41.22 72 PRO A C 1
ATOM 547 O O . PRO A 1 72 ? 11.842 12.878 8.810 1.00 41.22 72 PRO A O 1
ATOM 550 N N . GLU A 1 73 ? 11.975 14.795 7.647 1.00 40.09 73 GLU A N 1
ATOM 551 C CA . GLU A 1 73 ? 11.200 15.609 8.603 1.00 40.09 73 GLU A CA 1
ATOM 552 C C . GLU A 1 73 ? 9.680 15.444 8.459 1.00 40.09 73 GLU A C 1
ATOM 554 O O . GLU A 1 73 ? 8.906 15.868 9.324 1.00 40.09 73 GLU A O 1
ATOM 559 N N . ALA A 1 74 ? 9.211 14.785 7.404 1.00 47.91 74 ALA A N 1
ATOM 560 C CA . ALA A 1 74 ? 7.796 14.626 7.123 1.00 47.91 74 ALA A CA 1
ATOM 561 C C . ALA A 1 74 ? 7.116 13.556 7.997 1.00 47.91 74 ALA A C 1
ATOM 563 O O . ALA A 1 74 ? 5.900 13.549 8.132 1.00 47.91 74 ALA A O 1
ATOM 564 N N . HIS A 1 75 ? 7.870 12.769 8.767 1.00 52.88 75 HIS A N 1
ATOM 565 C CA . HIS A 1 75 ? 7.329 12.051 9.935 1.00 52.88 75 HIS A CA 1
ATOM 566 C C . HIS A 1 75 ? 7.102 12.955 11.165 1.00 52.88 75 HIS A C 1
ATOM 568 O O . HIS A 1 75 ? 6.763 12.478 12.251 1.00 52.88 75 HIS A O 1
ATOM 574 N N . GLY A 1 76 ? 7.295 14.266 11.011 1.00 56.75 76 GLY A N 1
ATOM 575 C CA . GLY A 1 76 ? 7.167 15.264 12.058 1.00 56.75 76 GLY A CA 1
ATOM 576 C C . GLY A 1 76 ? 5.724 15.549 12.506 1.00 56.75 76 GLY A C 1
ATOM 577 O O . GLY A 1 76 ? 4.743 15.013 11.978 1.00 56.75 76 GLY A O 1
ATOM 578 N N . PRO A 1 77 ? 5.550 16.456 13.485 1.00 59.81 77 PRO A N 1
ATOM 579 C CA . PRO A 1 77 ? 4.272 16.696 14.163 1.00 59.81 77 PRO A CA 1
ATOM 580 C C . PRO A 1 77 ? 3.103 17.061 13.236 1.00 59.81 77 PRO A C 1
ATOM 582 O O . PRO A 1 77 ? 1.946 16.797 13.568 1.00 59.81 77 PRO A O 1
ATOM 585 N N . ARG A 1 78 ? 3.390 17.673 12.078 1.00 64.75 78 ARG A N 1
ATOM 586 C CA . ARG A 1 78 ? 2.383 18.132 11.110 1.00 64.75 78 ARG A CA 1
ATOM 587 C C . ARG A 1 78 ? 1.654 16.972 10.429 1.00 64.75 78 ARG A C 1
ATOM 589 O O . ARG A 1 78 ? 0.430 17.019 10.323 1.00 64.75 78 ARG A O 1
ATOM 596 N N . VAL A 1 79 ? 2.377 15.936 10.007 1.00 69.06 79 VAL A N 1
ATOM 597 C CA . VAL A 1 79 ? 1.781 14.749 9.373 1.00 69.06 79 VAL A CA 1
ATOM 598 C C . VAL A 1 79 ? 0.994 13.936 10.385 1.00 69.06 79 VAL A C 1
ATOM 600 O O . VAL A 1 79 ? -0.141 13.557 10.113 1.00 69.06 79 VAL A O 1
ATOM 603 N N . LEU A 1 80 ? 1.520 13.793 11.602 1.00 70.81 80 LEU A N 1
ATOM 604 C CA . LEU A 1 80 ? 0.805 13.116 12.684 1.00 70.81 80 LEU A CA 1
ATOM 605 C C . LEU A 1 80 ? -0.488 13.825 13.068 1.00 70.81 80 LEU A C 1
ATOM 607 O O . LEU A 1 80 ? -1.504 13.173 13.293 1.00 70.81 80 LEU A O 1
ATOM 611 N N . ARG A 1 81 ? -0.487 15.164 13.109 1.00 71.81 81 ARG A N 1
ATOM 612 C CA . ARG A 1 81 ? -1.722 15.919 13.348 1.00 71.81 81 ARG A CA 1
ATOM 613 C C . ARG A 1 81 ? -2.761 15.629 12.268 1.00 71.81 81 ARG A C 1
ATOM 615 O O . ARG A 1 81 ? -3.900 15.342 12.605 1.00 71.81 81 ARG A O 1
ATOM 622 N N . ARG A 1 82 ? -2.346 15.613 11.001 1.00 79.31 82 ARG A N 1
ATOM 623 C CA . ARG A 1 82 ? -3.235 15.310 9.879 1.00 79.31 82 ARG A CA 1
ATOM 624 C C . ARG A 1 82 ? -3.773 13.881 9.919 1.00 79.31 82 ARG A C 1
ATOM 626 O O . ARG A 1 82 ? -4.956 13.689 9.688 1.00 79.31 82 ARG A O 1
ATOM 633 N N . TYR A 1 83 ? -2.943 12.894 10.248 1.00 86.50 83 TYR A N 1
ATOM 634 C CA . TYR A 1 83 ? -3.386 11.503 10.357 1.00 86.50 83 TYR A CA 1
ATOM 635 C C . TYR A 1 83 ? -4.446 11.296 11.440 1.00 86.50 83 TYR A C 1
ATOM 637 O O . TYR A 1 83 ? -5.369 10.513 11.242 1.00 86.50 83 TYR A O 1
ATOM 645 N N . ARG A 1 84 ? -4.351 12.022 12.559 1.00 84.38 84 ARG A N 1
ATOM 646 C CA . ARG A 1 84 ? -5.351 11.973 13.642 1.00 84.38 84 ARG A CA 1
ATOM 647 C C . ARG A 1 84 ? -6.712 12.540 13.247 1.00 84.38 84 ARG A C 1
ATOM 649 O O . ARG A 1 84 ? -7.693 12.242 13.918 1.00 84.38 84 ARG A O 1
ATOM 656 N N . GLU A 1 85 ? -6.755 13.378 12.217 1.00 86.69 85 GLU A N 1
ATOM 657 C CA . GLU A 1 85 ? -7.975 14.020 11.718 1.00 86.69 85 GLU A CA 1
ATOM 658 C C . GLU A 1 85 ? -8.670 13.184 10.627 1.00 86.69 85 GLU A C 1
ATOM 660 O O . GLU A 1 85 ? -9.772 13.526 10.203 1.00 86.69 85 GLU A O 1
ATOM 665 N N . GLU A 1 86 ? -8.053 12.091 10.161 1.00 90.56 86 GLU A N 1
ATOM 666 C CA . GLU A 1 86 ? -8.631 11.233 9.123 1.00 90.56 86 GLU A CA 1
ATOM 667 C C . GLU A 1 86 ? -9.686 10.259 9.669 1.00 90.56 86 GLU A C 1
ATOM 669 O O . GLU A 1 86 ? -9.665 9.860 10.832 1.00 90.56 86 GLU A O 1
ATOM 674 N N . GLU A 1 87 ? -10.613 9.832 8.807 1.00 91.25 87 GLU A N 1
ATOM 675 C CA . GLU A 1 87 ? -11.654 8.870 9.173 1.00 91.25 87 GLU A CA 1
ATOM 676 C C . GLU A 1 87 ? -11.169 7.423 8.934 1.00 91.25 87 GLU A C 1
ATOM 678 O O . GLU A 1 87 ? -10.759 7.098 7.814 1.00 91.25 87 GLU A O 1
ATOM 683 N N . PRO A 1 88 ? -11.213 6.525 9.941 1.00 91.62 88 PRO A N 1
ATOM 684 C CA . PRO A 1 88 ? -10.646 5.180 9.827 1.00 91.62 88 PRO A CA 1
ATOM 685 C C . PRO A 1 88 ? -11.152 4.347 8.644 1.00 91.62 88 PRO A C 1
ATOM 687 O O . PRO A 1 88 ? -10.354 3.673 7.991 1.00 91.62 88 PRO A O 1
ATOM 690 N N . ARG A 1 89 ? -12.451 4.376 8.322 1.00 92.75 89 ARG A N 1
ATOM 691 C CA . ARG A 1 89 ? -13.007 3.580 7.213 1.00 92.75 89 ARG A CA 1
ATOM 692 C C . ARG A 1 89 ? -12.610 4.136 5.852 1.00 92.75 89 ARG A C 1
ATOM 694 O O . ARG A 1 89 ? -12.364 3.356 4.931 1.00 92.75 89 ARG A O 1
ATOM 701 N N . GLN A 1 90 ? -12.507 5.451 5.721 1.00 93.94 90 GLN A N 1
ATOM 702 C CA . GLN A 1 90 ? -11.984 6.109 4.536 1.00 93.94 90 GLN A CA 1
ATOM 703 C C . GLN A 1 90 ? -10.522 5.713 4.326 1.00 93.94 90 GLN A C 1
ATOM 705 O O . GLN A 1 90 ? -10.173 5.260 3.234 1.00 93.94 90 GLN A O 1
ATOM 710 N N . VAL A 1 91 ? -9.699 5.781 5.377 1.00 93.56 91 VAL A N 1
ATOM 711 C CA . VAL A 1 91 ? -8.299 5.332 5.333 1.00 93.56 91 VAL A CA 1
ATOM 712 C C . VAL A 1 91 ? -8.221 3.853 4.954 1.00 93.56 91 VAL A C 1
ATOM 714 O O . VAL A 1 91 ? -7.420 3.488 4.099 1.00 93.56 91 VAL A O 1
ATOM 717 N N . ALA A 1 92 ? -9.089 2.998 5.504 1.00 93.94 92 ALA A N 1
ATOM 718 C CA . ALA A 1 92 ? -9.147 1.579 5.155 1.00 93.94 92 ALA A CA 1
ATOM 719 C C . ALA A 1 92 ? -9.445 1.354 3.663 1.00 93.94 92 ALA A C 1
ATOM 721 O O . ALA A 1 92 ? -8.795 0.536 3.006 1.00 93.94 92 ALA A O 1
ATOM 722 N N . ALA A 1 93 ? -10.423 2.079 3.117 1.00 95.25 93 ALA A N 1
ATOM 723 C CA . ALA A 1 93 ? -10.806 1.974 1.715 1.00 95.25 93 ALA A CA 1
ATOM 724 C C . ALA A 1 93 ? -9.693 2.477 0.780 1.00 95.25 93 ALA A C 1
ATOM 726 O O . ALA A 1 93 ? -9.404 1.846 -0.236 1.00 95.25 93 ALA A O 1
ATOM 727 N N . GLU A 1 94 ? -9.056 3.596 1.124 1.00 95.25 94 GLU A N 1
ATOM 728 C CA . GLU A 1 94 ? -7.935 4.157 0.367 1.00 95.25 94 GLU A CA 1
ATOM 729 C C . GLU A 1 94 ? -6.696 3.260 0.415 1.00 95.25 94 GLU A C 1
ATOM 731 O O . GLU A 1 94 ? -6.092 3.014 -0.626 1.00 95.25 94 GLU A O 1
ATOM 736 N N . LEU A 1 95 ? -6.355 2.722 1.591 1.00 94.31 95 LEU A N 1
ATOM 737 C CA . LEU A 1 95 ? -5.254 1.776 1.768 1.00 94.31 95 LEU A CA 1
ATOM 738 C C . LEU A 1 95 ? -5.460 0.539 0.898 1.00 94.31 95 LEU A C 1
ATOM 740 O O . LEU A 1 95 ? -4.536 0.136 0.199 1.00 94.31 95 LEU A O 1
ATOM 744 N N . GLY A 1 96 ? -6.670 -0.031 0.898 1.00 95.25 96 GLY A N 1
ATOM 745 C CA . GLY A 1 96 ? -7.006 -1.170 0.043 1.00 95.25 96 GLY A CA 1
ATOM 746 C C . GLY A 1 96 ? -6.735 -0.880 -1.432 1.00 95.25 96 GLY A C 1
ATOM 747 O O . GLY A 1 96 ? -5.980 -1.608 -2.067 1.00 95.25 96 GLY A O 1
ATOM 748 N N . ARG A 1 97 ? -7.261 0.240 -1.948 1.00 96.25 97 ARG A N 1
ATOM 749 C CA . ARG A 1 97 ? -7.041 0.650 -3.346 1.00 96.25 97 ARG A CA 1
ATOM 750 C C . ARG A 1 97 ? -5.565 0.879 -3.670 1.00 96.25 97 ARG A C 1
ATOM 752 O O . ARG A 1 97 ? -5.107 0.456 -4.725 1.00 96.25 97 ARG A O 1
ATOM 759 N N . ALA A 1 98 ? -4.827 1.540 -2.779 1.00 93.69 98 ALA A N 1
ATOM 760 C CA . ALA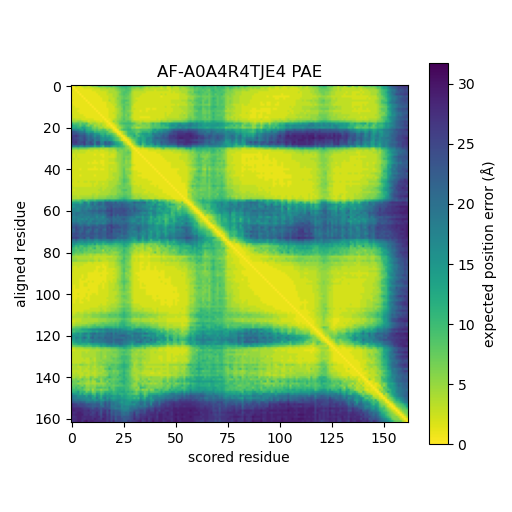 A 1 98 ? -3.405 1.810 -2.974 1.00 93.69 98 ALA A CA 1
ATOM 761 C C . ALA A 1 98 ? -2.578 0.514 -2.996 1.00 93.69 98 ALA A C 1
ATOM 763 O O . ALA A 1 98 ? -1.711 0.350 -3.853 1.00 93.69 98 ALA A O 1
ATOM 764 N N . ALA A 1 99 ? -2.871 -0.415 -2.084 1.00 94.25 99 ALA A N 1
ATOM 765 C CA . ALA A 1 99 ? -2.206 -1.707 -2.012 1.00 94.25 99 ALA A CA 1
ATOM 766 C C . ALA A 1 99 ? -2.534 -2.601 -3.215 1.00 94.25 99 ALA A C 1
ATOM 768 O O . ALA A 1 99 ? -1.632 -3.255 -3.731 1.00 94.25 99 ALA A O 1
ATOM 769 N N . ASP A 1 100 ? -3.784 -2.609 -3.685 1.00 95.81 100 ASP A N 1
ATOM 770 C CA . ASP A 1 100 ? -4.183 -3.373 -4.871 1.00 95.81 100 ASP A CA 1
ATOM 771 C C . ASP A 1 100 ? -3.504 -2.840 -6.132 1.00 95.81 100 ASP A C 1
ATOM 773 O O . ASP A 1 100 ? -2.863 -3.610 -6.844 1.00 95.81 100 ASP A O 1
ATOM 777 N N . ALA A 1 101 ? -3.541 -1.521 -6.354 1.00 94.38 101 ALA A N 1
ATOM 778 C CA . ALA A 1 101 ? -2.879 -0.896 -7.497 1.00 94.38 101 ALA A CA 1
ATOM 779 C C . ALA A 1 101 ? -1.370 -1.188 -7.510 1.00 94.38 101 ALA A C 1
ATOM 781 O O . ALA A 1 101 ? -0.788 -1.492 -8.551 1.00 94.38 101 ALA A O 1
ATOM 782 N N . LEU A 1 102 ? -0.735 -1.141 -6.338 1.00 92.56 102 LEU A N 1
ATOM 783 C CA . LEU A 1 102 ? 0.671 -1.484 -6.211 1.00 92.56 102 LEU A CA 1
ATOM 784 C C . LEU A 1 102 ? 0.936 -2.984 -6.435 1.00 92.56 102 LEU A C 1
ATOM 786 O O . LEU A 1 102 ? 1.919 -3.356 -7.076 1.00 92.56 102 LEU A O 1
ATOM 790 N N . ALA A 1 103 ? 0.078 -3.859 -5.911 1.00 94.50 103 ALA A N 1
ATOM 791 C CA . ALA A 1 103 ? 0.191 -5.299 -6.106 1.00 94.50 103 ALA A CA 1
ATOM 792 C C . ALA A 1 103 ? 0.068 -5.675 -7.590 1.00 94.50 103 ALA A C 1
ATOM 794 O O . ALA A 1 103 ? 0.841 -6.509 -8.065 1.00 94.50 103 ALA A O 1
ATOM 795 N N . ASP A 1 104 ? -0.856 -5.041 -8.313 1.00 95.19 104 ASP A N 1
ATOM 796 C CA . ASP A 1 104 ? -1.024 -5.202 -9.759 1.00 95.19 104 ASP A CA 1
ATOM 797 C C . ASP A 1 104 ? 0.227 -4.741 -10.506 1.00 95.19 104 ASP A C 1
ATOM 799 O O . ASP A 1 104 ? 0.747 -5.458 -11.364 1.00 95.19 104 ASP A O 1
ATOM 803 N N . ARG A 1 105 ? 0.783 -3.587 -10.120 1.00 92.88 105 ARG A N 1
ATOM 804 C CA . ARG A 1 105 ? 2.003 -3.070 -10.735 1.00 92.88 105 ARG A CA 1
ATOM 805 C C . ARG A 1 105 ? 3.199 -3.997 -10.521 1.00 92.88 105 ARG A C 1
ATOM 807 O O . ARG A 1 105 ? 3.896 -4.313 -11.481 1.00 92.88 105 ARG A O 1
ATOM 814 N N . LEU A 1 106 ? 3.398 -4.501 -9.304 1.00 92.06 106 LEU A N 1
ATOM 815 C CA . LEU A 1 106 ? 4.447 -5.481 -8.999 1.00 92.06 106 LEU A CA 1
ATOM 816 C C . LEU A 1 106 ? 4.268 -6.795 -9.769 1.00 92.06 106 LEU A C 1
ATOM 818 O O . LEU A 1 106 ? 5.255 -7.413 -10.156 1.00 92.06 106 LEU A O 1
ATOM 822 N N . ALA A 1 107 ? 3.026 -7.232 -9.984 1.00 93.50 107 ALA A N 1
ATOM 823 C CA . ALA A 1 107 ? 2.732 -8.433 -10.761 1.00 93.50 107 ALA A CA 1
ATOM 824 C C . ALA A 1 107 ? 2.993 -8.252 -12.268 1.00 93.50 107 ALA A C 1
ATOM 826 O O . ALA A 1 107 ? 3.175 -9.245 -12.966 1.00 93.50 107 ALA A O 1
ATOM 827 N N . SER A 1 108 ? 3.024 -7.008 -12.758 1.00 93.19 108 SER A N 1
ATOM 828 C CA . SER A 1 108 ? 3.316 -6.686 -14.162 1.00 93.19 108 SER A CA 1
ATOM 829 C C . SER A 1 108 ? 4.808 -6.652 -14.509 1.00 93.19 108 SER A C 1
ATOM 831 O O . SER A 1 108 ? 5.144 -6.569 -15.687 1.00 93.19 108 SER A O 1
ATOM 833 N N . LEU A 1 109 ? 5.695 -6.686 -13.508 1.00 92.44 109 LEU A N 1
ATOM 834 C CA . LEU A 1 109 ? 7.136 -6.554 -13.718 1.00 92.44 109 LEU A CA 1
ATOM 835 C C . LEU A 1 109 ? 7.743 -7.789 -14.380 1.00 92.44 109 LEU A C 1
ATOM 837 O O . LEU A 1 109 ? 7.505 -8.923 -13.959 1.00 92.44 109 LEU A O 1
ATOM 841 N N . THR A 1 110 ? 8.598 -7.540 -15.364 1.00 92.56 110 THR A N 1
ATOM 842 C CA . THR A 1 110 ? 9.439 -8.546 -16.016 1.00 92.56 110 THR A CA 1
ATOM 843 C C . THR A 1 110 ? 10.743 -8.772 -15.246 1.00 92.56 110 THR A C 1
ATOM 845 O O . THR A 1 110 ? 11.134 -7.963 -14.403 1.00 92.56 110 THR A O 1
ATOM 848 N N . ASP A 1 111 ? 11.462 -9.856 -15.551 1.00 89.50 111 ASP A N 1
ATOM 849 C CA . ASP A 1 111 ? 12.767 -10.162 -14.938 1.00 89.50 111 ASP A CA 1
ATOM 850 C C . ASP A 1 111 ? 13.810 -9.047 -15.131 1.00 89.50 111 ASP A C 1
ATOM 852 O O . ASP A 1 111 ? 14.651 -8.826 -14.252 1.00 89.50 111 ASP A O 1
ATOM 856 N N . ASP A 1 112 ? 13.744 -8.326 -16.251 1.00 89.25 112 ASP A N 1
ATOM 857 C CA . ASP A 1 112 ? 14.632 -7.198 -16.536 1.00 89.25 112 ASP A CA 1
ATOM 858 C C . ASP A 1 112 ? 14.256 -5.959 -15.713 1.00 89.25 112 ASP A C 1
ATOM 860 O O . ASP A 1 112 ? 15.147 -5.277 -15.194 1.00 89.25 112 ASP A O 1
ATOM 864 N N . ASP A 1 113 ? 12.959 -5.713 -15.492 1.00 91.06 113 ASP A N 1
ATOM 865 C CA . ASP A 1 113 ? 12.490 -4.608 -14.647 1.00 91.06 113 ASP A CA 1
ATOM 866 C C . ASP A 1 113 ? 13.006 -4.742 -13.210 1.00 91.06 113 ASP A C 1
ATOM 868 O O . ASP A 1 113 ? 13.437 -3.763 -12.602 1.00 91.06 113 ASP A O 1
ATOM 872 N N . TRP A 1 114 ? 13.047 -5.964 -12.667 1.00 89.50 114 TRP A N 1
ATOM 873 C CA . TRP A 1 114 ? 13.564 -6.219 -11.316 1.00 89.50 114 TRP A CA 1
ATOM 874 C C . TRP A 1 114 ? 15.036 -5.823 -11.141 1.00 89.50 114 TRP A C 1
ATOM 876 O O . TRP A 1 114 ? 15.461 -5.448 -10.041 1.00 89.50 114 TRP A O 1
ATOM 886 N N . ARG A 1 115 ? 15.818 -5.890 -12.226 1.00 88.94 115 ARG A N 1
ATOM 887 C CA . ARG A 1 115 ? 17.245 -5.529 -12.264 1.00 88.94 115 ARG A CA 1
ATOM 888 C C . ARG A 1 115 ? 17.466 -4.053 -12.582 1.00 88.94 115 ARG A C 1
ATOM 890 O O . ARG A 1 115 ? 18.601 -3.581 -12.471 1.00 88.94 115 ARG A O 1
ATOM 897 N N . HIS A 1 116 ? 16.410 -3.331 -12.955 1.00 86.19 116 HIS A N 1
ATOM 898 C CA . HIS A 1 116 ? 16.483 -1.918 -13.279 1.00 86.19 116 HIS A CA 1
ATOM 899 C C . HIS A 1 116 ? 16.945 -1.106 -12.064 1.00 86.19 116 HIS A C 1
ATOM 901 O O . HIS A 1 116 ? 16.540 -1.361 -10.923 1.00 86.19 116 HIS A O 1
ATOM 907 N N . ARG A 1 117 ? 17.832 -0.136 -12.303 1.00 81.88 117 ARG A N 1
ATOM 908 C CA . ARG A 1 117 ? 18.396 0.725 -11.257 1.00 81.88 117 ARG A CA 1
ATOM 909 C C . ARG A 1 117 ? 17.613 2.015 -11.146 1.00 81.88 117 ARG A C 1
ATOM 911 O O . ARG A 1 117 ? 17.178 2.568 -12.148 1.00 81.88 117 ARG A O 1
ATOM 918 N N . ALA A 1 118 ? 17.502 2.522 -9.926 1.00 74.00 118 ALA A N 1
ATOM 919 C CA . ALA A 1 118 ? 16.948 3.844 -9.714 1.00 74.00 118 ALA A CA 1
ATOM 920 C C . ALA A 1 118 ? 17.833 4.911 -10.384 1.00 74.00 118 ALA A C 1
ATOM 922 O O . ALA A 1 118 ? 19.064 4.803 -10.314 1.00 74.00 118 ALA A O 1
ATOM 923 N N . PRO A 1 119 ? 17.234 5.966 -10.963 1.00 68.19 119 PRO A N 1
ATOM 924 C CA . PRO A 1 119 ? 17.967 7.153 -11.379 1.00 68.19 119 PRO A CA 1
ATOM 925 C C . PRO A 1 119 ? 18.780 7.715 -10.205 1.00 68.19 119 PRO A C 1
ATOM 927 O O . PRO A 1 119 ? 18.245 7.945 -9.120 1.00 68.19 119 PRO A O 1
ATOM 930 N N . GLY A 1 120 ? 20.081 7.916 -10.399 1.00 66.94 120 GLY A N 1
ATOM 931 C CA . GLY A 1 120 ? 20.988 8.346 -9.338 1.00 66.94 120 GLY A CA 1
ATOM 932 C C . GLY A 1 120 ? 22.457 8.267 -9.756 1.00 66.94 120 GLY A C 1
ATOM 933 O O . GLY A 1 120 ? 22.746 8.006 -10.926 1.00 66.94 120 GLY A O 1
ATOM 934 N N . PRO A 1 121 ? 23.398 8.497 -8.821 1.00 62.28 121 PRO A N 1
ATOM 935 C CA . PRO A 1 121 ? 24.828 8.333 -9.077 1.00 62.28 121 PRO A CA 1
ATOM 936 C C . PRO A 1 121 ? 25.133 6.942 -9.646 1.00 62.28 121 PRO A C 1
ATOM 938 O O . PRO A 1 121 ? 24.472 5.973 -9.277 1.00 62.28 121 PRO A O 1
ATOM 941 N N . ALA A 1 122 ? 26.157 6.834 -10.497 1.00 58.78 122 ALA A N 1
ATOM 942 C CA . ALA A 1 122 ? 26.500 5.591 -11.200 1.00 58.78 122 ALA A CA 1
ATOM 943 C C . ALA A 1 122 ? 26.698 4.378 -10.263 1.00 58.78 122 ALA A C 1
ATOM 945 O O . ALA A 1 122 ? 26.362 3.253 -10.631 1.00 58.78 122 ALA A O 1
ATOM 946 N N . ASP A 1 123 ? 27.154 4.616 -9.029 1.00 58.59 123 ASP A N 1
ATOM 947 C CA . ASP A 1 123 ? 27.361 3.584 -8.004 1.00 58.59 123 ASP A CA 1
ATOM 948 C C . ASP A 1 123 ? 26.105 3.243 -7.184 1.00 58.59 123 ASP A C 1
ATOM 950 O O . ASP A 1 123 ? 26.173 2.470 -6.222 1.00 58.59 123 ASP A O 1
ATOM 954 N N . SER A 1 124 ? 24.937 3.780 -7.550 1.00 66.38 124 SER A N 1
ATOM 955 C CA . SER A 1 124 ? 23.677 3.431 -6.902 1.00 66.38 124 SER A CA 1
ATOM 956 C C . SER A 1 124 ? 23.398 1.935 -7.073 1.00 66.38 124 SER A C 1
ATOM 958 O O . SER A 1 124 ? 23.172 1.407 -8.169 1.00 66.38 124 SER A O 1
ATOM 960 N N . ARG A 1 125 ? 23.420 1.224 -5.944 1.00 73.94 125 ARG A N 1
ATOM 961 C CA . ARG A 1 125 ? 23.034 -0.191 -5.844 1.00 73.94 125 ARG A CA 1
ATOM 962 C C . ARG A 1 125 ? 21.527 -0.367 -5.653 1.00 73.94 125 ARG A C 1
ATOM 964 O O . ARG A 1 125 ? 21.076 -1.488 -5.440 1.00 73.94 125 ARG A O 1
ATOM 971 N N . LEU A 1 126 ? 20.762 0.724 -5.713 1.00 79.38 126 LEU A N 1
ATOM 972 C CA . LEU A 1 126 ? 19.322 0.709 -5.510 1.00 79.38 126 LEU A CA 1
ATOM 973 C C . LEU A 1 126 ? 18.628 0.172 -6.770 1.00 79.38 126 LEU A C 1
ATOM 975 O O . LEU A 1 126 ? 18.457 0.891 -7.754 1.00 79.38 126 LEU A O 1
ATOM 979 N N . THR A 1 127 ? 18.266 -1.109 -6.752 1.00 87.31 127 THR A N 1
ATOM 980 C CA . THR A 1 127 ? 17.458 -1.761 -7.795 1.00 87.31 127 THR A CA 1
ATOM 981 C C . THR A 1 127 ? 15.980 -1.790 -7.416 1.00 87.31 127 THR A C 1
ATOM 983 O O . THR A 1 127 ? 15.638 -1.626 -6.241 1.00 87.31 127 THR A O 1
ATOM 986 N N . VAL A 1 128 ? 15.102 -2.050 -8.393 1.00 87.25 128 VAL A N 1
ATOM 987 C CA . VAL A 1 128 ? 13.668 -2.294 -8.140 1.00 87.25 128 VAL A CA 1
ATOM 988 C C . VAL A 1 128 ? 13.483 -3.435 -7.135 1.00 87.25 128 VAL A C 1
ATOM 990 O O . VAL A 1 128 ? 12.690 -3.300 -6.207 1.00 87.25 128 VAL A O 1
ATOM 993 N N . ASP A 1 129 ? 14.254 -4.523 -7.249 1.00 87.25 129 ASP A N 1
ATOM 994 C CA . ASP A 1 129 ? 14.209 -5.641 -6.293 1.00 87.25 129 ASP A CA 1
ATOM 995 C C . ASP A 1 129 ? 14.547 -5.213 -4.857 1.00 87.25 129 ASP A C 1
ATOM 997 O O . ASP A 1 129 ? 13.791 -5.514 -3.930 1.00 87.25 129 ASP A O 1
ATOM 1001 N N . PHE A 1 130 ? 15.641 -4.468 -4.659 1.00 86.31 130 PHE A N 1
ATOM 1002 C CA . PHE A 1 130 ? 16.015 -3.989 -3.327 1.00 86.31 130 PHE A CA 1
ATOM 1003 C C . PHE A 1 130 ? 14.932 -3.072 -2.749 1.00 86.31 130 PHE A C 1
ATOM 1005 O O . PHE A 1 130 ? 14.497 -3.258 -1.610 1.00 86.31 130 PHE A O 1
ATOM 1012 N N . PHE A 1 131 ? 14.465 -2.119 -3.558 1.00 83.56 131 PHE A N 1
ATOM 1013 C CA . PHE A 1 131 ? 13.427 -1.167 -3.182 1.00 83.56 131 PHE A CA 1
ATOM 1014 C C . PHE A 1 131 ? 12.128 -1.889 -2.780 1.00 83.56 131 PHE A C 1
ATOM 1016 O O . PHE A 1 131 ? 11.576 -1.624 -1.712 1.00 83.56 131 PHE A O 1
ATOM 1023 N N . ALA A 1 132 ? 11.689 -2.873 -3.572 1.00 86.00 132 ALA A N 1
ATOM 1024 C CA . ALA A 1 132 ? 10.480 -3.653 -3.315 1.00 86.00 132 ALA A CA 1
ATOM 1025 C C . ALA A 1 132 ? 10.562 -4.535 -2.073 1.00 86.00 132 ALA A C 1
ATOM 1027 O O . ALA A 1 132 ? 9.596 -4.623 -1.312 1.00 86.00 132 ALA A O 1
ATOM 1028 N N . ARG A 1 133 ? 11.703 -5.193 -1.849 1.00 86.56 133 ARG A N 1
ATOM 1029 C CA . ARG A 1 133 ? 11.903 -6.031 -0.659 1.00 86.56 133 ARG A CA 1
ATOM 1030 C C . ARG A 1 133 ? 11.870 -5.203 0.613 1.00 86.56 133 ARG A C 1
ATOM 1032 O O . ARG A 1 133 ? 11.212 -5.611 1.567 1.00 86.56 133 ARG A O 1
ATOM 1039 N N . HIS A 1 134 ? 12.559 -4.064 0.615 1.00 82.75 134 HIS A N 1
ATOM 1040 C CA . HIS A 1 134 ? 12.646 -3.207 1.791 1.00 82.75 134 HIS A CA 1
ATOM 1041 C C . HIS A 1 134 ? 11.278 -2.623 2.156 1.00 82.75 134 HIS A C 1
ATOM 1043 O O . HIS A 1 134 ? 10.824 -2.761 3.287 1.00 82.75 134 HIS A O 1
ATOM 1049 N N . LEU A 1 135 ? 10.548 -2.096 1.172 1.00 80.06 135 LEU A N 1
ATOM 1050 C CA . LEU A 1 135 ? 9.249 -1.496 1.446 1.00 80.06 135 LEU A CA 1
ATOM 1051 C C . LEU A 1 135 ? 8.183 -2.524 1.855 1.00 80.06 135 LEU A C 1
ATOM 1053 O O . LEU A 1 135 ? 7.389 -2.277 2.764 1.00 80.06 135 LEU A O 1
ATOM 1057 N N . LEU A 1 136 ? 8.164 -3.701 1.222 1.00 82.94 136 LEU A N 1
ATOM 1058 C CA . LEU A 1 136 ? 7.226 -4.757 1.608 1.00 82.94 136 LEU A CA 1
ATOM 1059 C C . LEU A 1 136 ? 7.515 -5.283 3.020 1.00 82.94 136 LEU A C 1
ATOM 1061 O O . LEU A 1 136 ? 6.579 -5.594 3.760 1.00 82.94 136 LEU A O 1
ATOM 1065 N N . HIS A 1 137 ? 8.795 -5.366 3.395 1.00 81.69 137 HIS A N 1
ATOM 1066 C CA . HIS A 1 137 ? 9.208 -5.677 4.759 1.00 81.69 137 HIS A CA 1
ATOM 1067 C C . HIS A 1 137 ? 8.622 -4.658 5.745 1.00 81.69 137 HIS A C 1
ATOM 1069 O O . HIS A 1 137 ? 7.962 -5.065 6.699 1.00 81.69 137 HIS A O 1
ATOM 1075 N N . ASP A 1 138 ? 8.749 -3.359 5.486 1.00 80.69 138 ASP A N 1
ATOM 1076 C CA . ASP A 1 138 ? 8.270 -2.321 6.408 1.00 80.69 138 ASP A CA 1
ATOM 1077 C C . ASP A 1 138 ? 6.743 -2.339 6.581 1.00 80.69 138 ASP A C 1
ATOM 1079 O O . ASP A 1 138 ? 6.237 -2.299 7.708 1.00 80.69 138 ASP A O 1
ATOM 1083 N N . ILE A 1 139 ? 5.992 -2.526 5.488 1.00 80.69 139 ILE A N 1
ATOM 1084 C CA . ILE A 1 139 ? 4.527 -2.686 5.534 1.00 80.69 139 ILE A CA 1
ATOM 1085 C C . ILE A 1 139 ? 4.125 -3.912 6.371 1.00 80.69 139 ILE A C 1
ATOM 1087 O O . ILE A 1 139 ? 3.196 -3.843 7.188 1.00 80.69 139 ILE A O 1
ATOM 1091 N N . ALA A 1 140 ? 4.813 -5.043 6.186 1.00 80.12 140 ALA A N 1
ATOM 1092 C CA . ALA A 1 140 ? 4.535 -6.271 6.926 1.00 80.12 140 ALA A CA 1
ATOM 1093 C C . ALA A 1 140 ? 4.903 -6.144 8.417 1.00 80.12 140 ALA A C 1
ATOM 1095 O O . ALA A 1 140 ? 4.154 -6.609 9.287 1.00 80.12 140 ALA A O 1
ATOM 1096 N N . HIS A 1 141 ? 6.023 -5.483 8.721 1.00 77.88 141 HIS A N 1
ATOM 1097 C CA . HIS A 1 141 ? 6.489 -5.241 10.083 1.00 77.88 141 HIS A CA 1
ATOM 1098 C C . HIS A 1 141 ? 5.528 -4.349 10.872 1.00 77.88 141 HIS A C 1
ATOM 1100 O O . HIS A 1 141 ? 5.165 -4.721 11.993 1.00 77.88 141 HIS A O 1
ATOM 1106 N N . GLY A 1 142 ? 5.035 -3.258 10.275 1.00 72.31 142 GLY A N 1
ATOM 1107 C CA . GLY A 1 142 ? 4.103 -2.339 10.938 1.00 72.31 142 GLY A CA 1
ATOM 1108 C C . GLY A 1 142 ? 2.810 -3.022 11.401 1.00 72.31 142 GLY A C 1
ATOM 1109 O O . GLY A 1 142 ? 2.378 -2.860 12.545 1.00 72.31 142 GLY A O 1
ATOM 1110 N N . LEU A 1 143 ? 2.216 -3.880 10.561 1.00 74.88 143 LEU A N 1
ATOM 1111 C CA . LEU A 1 143 ? 1.011 -4.632 10.939 1.00 74.88 143 LEU A CA 1
ATOM 1112 C C . LEU A 1 143 ? 1.285 -5.626 12.078 1.00 74.88 143 LEU A C 1
ATOM 1114 O O . LEU A 1 143 ? 0.460 -5.813 12.979 1.00 74.88 143 LEU A O 1
ATOM 1118 N N . ALA A 1 144 ? 2.432 -6.306 12.027 1.00 73.38 144 ALA A N 1
ATOM 1119 C CA . ALA A 1 144 ? 2.811 -7.285 13.035 1.00 73.38 144 ALA A CA 1
ATOM 1120 C C . ALA A 1 144 ? 3.110 -6.628 14.393 1.00 73.38 144 ALA A C 1
ATOM 1122 O O . ALA A 1 144 ? 2.785 -7.212 15.429 1.00 73.38 144 ALA A O 1
ATOM 1123 N N . GLU A 1 145 ? 3.695 -5.429 14.402 1.00 72.31 145 GLU A N 1
ATOM 1124 C CA . GLU A 1 145 ? 3.922 -4.626 15.606 1.00 72.31 145 GLU A CA 1
ATOM 1125 C C . GLU A 1 145 ? 2.609 -4.212 16.271 1.00 72.31 145 GLU A C 1
ATOM 1127 O O . GLU A 1 145 ? 2.403 -4.535 17.443 1.00 72.31 145 GLU A O 1
ATOM 1132 N N . ILE A 1 146 ? 1.669 -3.629 15.521 1.00 72.06 146 ILE A N 1
ATOM 1133 C CA . ILE A 1 146 ? 0.368 -3.232 16.074 1.00 72.06 146 ILE A CA 1
ATOM 1134 C C . ILE A 1 146 ? -0.405 -4.435 16.623 1.00 72.06 146 ILE A C 1
ATOM 1136 O O . ILE A 1 146 ? -0.918 -4.383 17.739 1.00 72.06 146 ILE A O 1
ATOM 1140 N N . ARG A 1 147 ? -0.415 -5.568 15.911 1.00 71.00 147 ARG A N 1
ATOM 1141 C CA . ARG A 1 147 ? -1.038 -6.810 16.408 1.00 71.00 147 ARG A CA 1
ATOM 1142 C C . ARG A 1 147 ? -0.358 -7.374 17.660 1.00 71.00 147 ARG A C 1
ATOM 1144 O O . ARG A 1 147 ? -1.004 -8.065 18.447 1.00 71.00 147 ARG A O 1
ATOM 1151 N N . ARG A 1 148 ? 0.950 -7.160 17.834 1.00 64.00 148 ARG A N 1
ATOM 1152 C CA . ARG A 1 148 ? 1.676 -7.564 19.051 1.00 64.00 148 ARG A CA 1
ATOM 1153 C C . ARG A 1 148 ? 1.360 -6.625 20.216 1.00 64.00 148 ARG A C 1
ATOM 1155 O O . ARG A 1 148 ? 1.103 -7.127 21.306 1.00 64.00 148 ARG A O 1
ATOM 1162 N N . GLY A 1 149 ? 1.296 -5.315 19.975 1.00 58.69 149 GLY A N 1
ATOM 1163 C CA . GLY A 1 149 ? 0.803 -4.334 20.947 1.00 58.69 149 GLY A CA 1
ATOM 1164 C C . GLY A 1 149 ? -0.636 -4.629 21.386 1.00 58.69 149 GLY A C 1
ATOM 1165 O O . GLY A 1 149 ? -0.940 -4.550 22.572 1.00 58.69 149 GLY A O 1
ATOM 1166 N N . ASP A 1 150 ? -1.484 -5.090 20.457 1.00 51.31 150 ASP A N 1
ATOM 1167 C CA . ASP A 1 150 ? -2.847 -5.566 20.724 1.00 51.31 150 ASP A CA 1
ATOM 1168 C C . ASP A 1 150 ? -2.917 -6.670 21.775 1.00 51.31 150 ASP A C 1
ATOM 1170 O O . ASP A 1 150 ? -3.526 -6.519 22.841 1.00 51.31 150 ASP A O 1
ATOM 1174 N N . ARG A 1 151 ? -2.181 -7.751 21.528 1.00 51.25 151 ARG A N 1
ATOM 1175 C CA . ARG A 1 151 ? -2.160 -8.905 22.429 1.00 51.25 151 ARG A CA 1
ATOM 1176 C C . ARG A 1 151 ? -1.536 -8.607 23.792 1.00 51.25 151 ARG A C 1
ATOM 1178 O O . ARG A 1 151 ? -1.923 -9.245 24.767 1.00 51.25 151 ARG A O 1
ATOM 1185 N N . SER A 1 152 ? -0.606 -7.658 23.878 1.00 44.06 152 SER A N 1
ATOM 1186 C CA . SER A 1 152 ? 0.036 -7.273 25.144 1.00 44.06 152 SER A CA 1
ATOM 1187 C C . SER A 1 152 ? -0.881 -6.466 26.070 1.00 44.06 152 SER A C 1
ATOM 1189 O O . SER A 1 152 ? -0.691 -6.494 27.283 1.00 44.06 152 SER A O 1
ATOM 1191 N N . THR A 1 153 ? -1.894 -5.784 25.525 1.00 41.38 153 THR A N 1
ATOM 1192 C CA . THR A 1 153 ? -2.863 -4.975 26.294 1.00 41.38 153 THR A CA 1
ATOM 1193 C C . THR A 1 153 ? -4.160 -5.708 26.653 1.00 41.38 153 THR A C 1
ATOM 1195 O O . THR A 1 153 ? -4.984 -5.166 27.387 1.00 41.38 153 THR A O 1
ATOM 1198 N N . ALA A 1 154 ? -4.374 -6.929 26.153 1.00 34.34 154 ALA A N 1
ATOM 1199 C CA . ALA A 1 154 ? -5.560 -7.711 26.492 1.00 34.34 154 ALA A CA 1
ATOM 1200 C C . ALA A 1 154 ? -5.549 -8.078 27.995 1.00 34.34 154 ALA A C 1
ATOM 1202 O O . ALA A 1 154 ? -4.531 -8.571 28.496 1.00 34.34 154 ALA A O 1
ATOM 1203 N N . PRO A 1 155 ? -6.650 -7.874 28.747 1.00 34.16 155 PRO A N 1
ATOM 1204 C CA . PRO A 1 155 ? -6.671 -8.167 30.174 1.00 34.16 155 PRO A CA 1
ATOM 1205 C C . PRO A 1 155 ? -6.428 -9.663 30.398 1.00 34.16 155 PRO A C 1
ATOM 1207 O O . PRO A 1 155 ? -7.197 -10.512 29.943 1.00 34.16 155 PRO A O 1
ATOM 1210 N N . ARG A 1 156 ? -5.349 -10.006 31.119 1.00 35.59 156 ARG A N 1
ATOM 1211 C CA . ARG A 1 156 ? -5.090 -11.387 31.551 1.00 35.59 156 ARG A CA 1
ATOM 1212 C C . ARG A 1 156 ? -6.257 -11.828 32.430 1.00 35.59 156 ARG A C 1
ATOM 1214 O O . ARG A 1 156 ? -6.349 -11.422 33.588 1.00 35.59 156 ARG A O 1
ATOM 1221 N N . ALA A 1 157 ? -7.134 -12.671 31.889 1.00 40.78 157 ALA A N 1
ATOM 1222 C CA . ALA A 1 157 ? -8.189 -13.317 32.653 1.00 40.78 157 ALA A CA 1
ATOM 1223 C C . ALA A 1 157 ? -7.555 -14.059 33.841 1.00 40.78 157 ALA A C 1
ATOM 1225 O O . ALA A 1 157 ? -6.875 -15.076 33.679 1.00 40.78 157 ALA A O 1
ATOM 1226 N N . ARG A 1 158 ? -7.750 -13.523 35.052 1.00 36.00 158 ARG A N 1
ATOM 1227 C CA . ARG A 1 158 ? -7.404 -14.196 36.306 1.00 36.00 158 ARG A CA 1
ATOM 1228 C C . ARG A 1 158 ? -8.239 -15.473 36.386 1.00 36.00 158 ARG A C 1
ATOM 1230 O O . ARG A 1 158 ? -9.403 -15.436 36.774 1.00 36.00 158 ARG A O 1
ATOM 1237 N N . ARG A 1 159 ? -7.640 -16.613 36.033 1.00 37.12 159 ARG A N 1
ATOM 1238 C CA . ARG A 1 159 ? -8.170 -17.929 36.402 1.00 37.12 159 ARG A CA 1
ATOM 1239 C C . ARG A 1 159 ? -8.184 -18.002 37.930 1.00 37.12 159 ARG A C 1
ATOM 1241 O O . ARG A 1 159 ? -7.131 -18.156 38.544 1.00 37.12 159 ARG A O 1
ATOM 1248 N N . LYS A 1 160 ? -9.364 -17.862 38.541 1.00 38.78 160 LYS A N 1
ATOM 1249 C CA . LYS A 1 160 ? -9.584 -18.288 39.926 1.00 38.78 160 LYS A CA 1
ATOM 1250 C C . LYS A 1 160 ? -9.434 -19.810 39.935 1.00 38.78 160 LYS A C 1
ATOM 1252 O O . LYS A 1 160 ? -10.235 -20.504 39.318 1.00 38.78 160 LYS A O 1
ATOM 1257 N N . ARG A 1 161 ? -8.359 -20.311 40.546 1.00 40.16 161 ARG A N 1
ATOM 1258 C CA . ARG A 1 161 ? -8.301 -21.707 40.986 1.00 40.16 161 ARG A CA 1
ATOM 1259 C C . ARG A 1 161 ? -9.151 -21.783 42.253 1.00 40.16 161 ARG A C 1
ATOM 1261 O O . ARG A 1 161 ? -8.885 -21.031 43.189 1.00 40.16 161 ARG A O 1
ATOM 1268 N N . SER A 1 162 ? -10.217 -22.575 42.180 1.00 48.28 162 SER A N 1
ATOM 1269 C CA . SER A 1 162 ? -10.983 -23.066 43.327 1.00 48.28 162 SER A CA 1
ATOM 1270 C C . SER A 1 162 ? -10.174 -24.085 44.112 1.00 48.28 162 SER A C 1
ATOM 1272 O O . SER A 1 162 ? -9.298 -24.728 43.484 1.00 48.28 162 SER A O 1
#

Sequence (162 aa):
MAALLRECAEGWRRLLCDRGLDGRRVGTPLWSPLEHGCHVRDMCLLFHSGLDAMLGGNRIAPSERSEAGADPEAHGPRVLRRYREEEPRQVAAELGRAADALADRLASLTDDDWRHRAPGPADSRLTVDFFARHLLHDIAHGLAEIRRGDRSTAPRARRKRS